Protein AF-A0A6J6LDH5-F1 (afdb_monomer)

Sequence (82 aa):
MIGDTVGDPFKDTAGPAINPLIKVMNLVALLIAPAVVSLSIGTDANTGLRWGGAALAALIVIISVVISKRRPIAVGDMPANV

pLDDT: mean 75.4, std 11.81, range [50.03, 94.56]

InterPro domains:
  IPR004131 Pyrophosphate-energised proton pump [PF03030] (2-32)

Mean predicted aligned error: 12.95 Å

Foldseek 3Di:
DVCCVVCCCVPPPVVVVPVVVVVVVVVVCVVVVVVLVVVQDDDDDDPVVVVVSVVVSVVVVVVVVVVVVPDPPPPDDDDPDD

Secondary structure (DSSP, 8-state):
-HHHHTTHIIIIIIHHHHHHHHHHHHHHHHHHHHHHHHHH----S-HHHHHHHHHHHHHHHHHHHHHHTTS-----------

Radius of gyration: 21.86 Å; Cα contacts (8 Å, |Δi|>4): 6; chains: 1; bounding box: 45×16×64 Å

Organism: NCBI:txid449393

Structure (mmCIF, N/CA/C/O backbone):
data_AF-A0A6J6LDH5-F1
#
_entry.id   AF-A0A6J6LDH5-F1
#
loop_
_atom_site.group_PDB
_atom_site.id
_atom_site.type_symbol
_atom_site.label_atom_id
_atom_site.label_alt_id
_atom_site.label_comp_id
_atom_site.label_asym_id
_atom_site.label_entity_id
_atom_site.label_seq_id
_atom_site.pdbx_PDB_ins_code
_atom_site.Cartn_x
_atom_site.Cartn_y
_atom_site.Cartn_z
_atom_site.occupancy
_atom_site.B_iso_or_equiv
_atom_site.auth_seq_id
_atom_site.auth_comp_id
_atom_site.auth_asym_id
_atom_site.auth_atom_id
_atom_site.pdbx_PDB_model_num
ATOM 1 N N . MET A 1 1 ? 25.716 -9.206 -32.025 1.00 58.66 1 MET A N 1
ATOM 2 C CA . MET A 1 1 ? 25.444 -7.754 -31.999 1.00 58.66 1 MET A CA 1
ATOM 3 C C . MET A 1 1 ? 24.011 -7.440 -31.595 1.00 58.66 1 MET A C 1
ATOM 5 O O . MET A 1 1 ? 23.850 -6.769 -30.594 1.00 58.66 1 MET A O 1
ATOM 9 N N . ILE A 1 2 ? 22.981 -7.980 -32.264 1.00 72.19 2 ILE A N 1
ATOM 10 C CA . ILE A 1 2 ? 21.566 -7.701 -31.920 1.00 72.19 2 ILE A CA 1
ATOM 11 C C . ILE A 1 2 ? 21.219 -8.00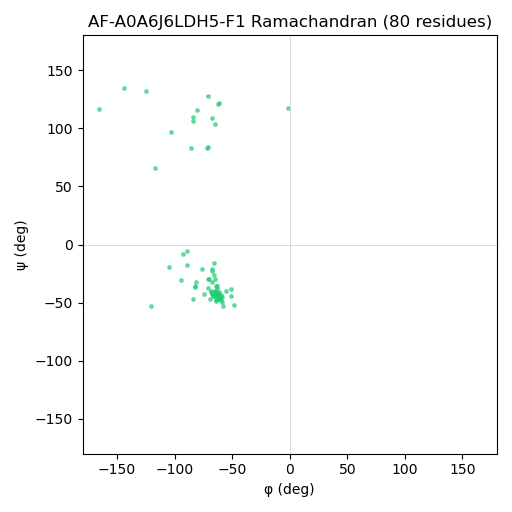5 -30.449 1.00 72.19 2 ILE A C 1
ATOM 13 O O . ILE A 1 2 ? 20.524 -7.223 -29.817 1.00 72.19 2 ILE A O 1
ATOM 17 N N . GLY A 1 3 ? 21.749 -9.099 -29.885 1.00 74.12 3 GLY A N 1
ATOM 18 C CA . GLY A 1 3 ? 21.516 -9.488 -28.485 1.00 74.12 3 GLY A CA 1
ATOM 19 C C . GLY A 1 3 ? 22.131 -8.562 -27.425 1.00 74.12 3 GLY A C 1
ATOM 20 O O . GLY A 1 3 ? 21.673 -8.566 -26.290 1.00 74.12 3 GLY A O 1
ATOM 21 N N . ASP A 1 4 ? 23.139 -7.765 -27.789 1.00 80.12 4 ASP A N 1
ATOM 22 C CA . ASP A 1 4 ? 23.785 -6.810 -26.877 1.00 80.12 4 ASP A CA 1
ATOM 23 C C . ASP A 1 4 ? 22.977 -5.504 -26.838 1.00 80.12 4 ASP A C 1
ATOM 25 O O . ASP A 1 4 ? 22.532 -5.071 -25.783 1.00 80.12 4 ASP A O 1
ATOM 29 N N . THR A 1 5 ? 22.590 -4.989 -28.012 1.00 75.94 5 THR A N 1
ATOM 30 C CA . THR A 1 5 ? 21.786 -3.762 -28.151 1.00 75.94 5 THR A CA 1
ATOM 31 C C . THR A 1 5 ? 20.364 -3.868 -27.589 1.00 75.94 5 THR A C 1
ATOM 33 O O . THR A 1 5 ? 19.785 -2.859 -27.201 1.00 75.94 5 THR A O 1
ATOM 36 N N . VAL A 1 6 ? 19.785 -5.075 -27.534 1.00 76.31 6 VAL A N 1
ATOM 37 C CA . VAL A 1 6 ? 18.491 -5.316 -26.858 1.00 76.31 6 VAL A CA 1
ATOM 38 C C . VAL A 1 6 ? 18.654 -5.670 -25.376 1.00 76.31 6 VAL A C 1
ATOM 40 O O . VAL A 1 6 ? 17.686 -5.592 -24.623 1.00 76.31 6 VAL A O 1
ATOM 43 N N . GLY A 1 7 ? 19.856 -6.074 -24.954 1.00 78.19 7 GLY A N 1
ATOM 44 C CA . GLY A 1 7 ? 20.153 -6.557 -23.604 1.00 78.19 7 GLY A CA 1
ATOM 45 C C . GLY A 1 7 ? 20.671 -5.475 -22.655 1.00 78.19 7 GLY A C 1
ATOM 46 O O . GLY A 1 7 ? 20.368 -5.539 -21.462 1.00 78.19 7 GLY A O 1
ATOM 47 N N . ASP A 1 8 ? 21.380 -4.466 -23.172 1.00 87.31 8 ASP A N 1
ATOM 48 C CA . ASP A 1 8 ? 21.898 -3.308 -22.421 1.00 87.31 8 ASP A CA 1
ATOM 49 C C . ASP A 1 8 ? 20.830 -2.604 -21.561 1.00 87.31 8 ASP A C 1
ATOM 51 O O . ASP A 1 8 ? 21.075 -2.364 -20.375 1.00 87.31 8 ASP A O 1
ATOM 55 N N . PRO A 1 9 ? 19.597 -2.355 -22.051 1.00 81.50 9 PRO A N 1
ATOM 56 C CA . PRO A 1 9 ? 18.570 -1.710 -21.232 1.00 81.50 9 PRO A CA 1
ATOM 57 C C . PRO A 1 9 ? 18.153 -2.560 -20.021 1.00 81.50 9 PRO A C 1
ATOM 59 O O . PRO A 1 9 ? 17.883 -2.055 -18.931 1.00 81.50 9 PRO A O 1
ATOM 62 N N . PHE A 1 10 ? 18.106 -3.883 -20.174 1.00 76.06 10 PHE A N 1
ATOM 63 C CA . PHE A 1 10 ? 17.655 -4.767 -19.101 1.00 76.06 10 PHE A CA 1
ATOM 64 C C . PHE A 1 10 ? 18.758 -5.077 -18.095 1.00 76.06 10 PHE A C 1
ATOM 66 O O . PHE A 1 10 ? 18.477 -5.154 -16.897 1.00 76.06 10 PHE A O 1
ATOM 73 N N . LYS A 1 11 ? 20.000 -5.229 -18.560 1.00 76.19 11 LYS A N 1
ATOM 74 C CA . LYS A 1 11 ? 21.134 -5.574 -17.699 1.00 76.19 11 LYS A CA 1
ATOM 75 C C . LYS A 1 11 ? 21.719 -4.350 -16.980 1.00 76.19 11 LYS A C 1
ATOM 77 O O . LYS A 1 11 ? 22.041 -4.468 -15.801 1.00 76.19 11 LYS A O 1
ATOM 82 N N . ASP A 1 12 ? 21.747 -3.177 -17.622 1.00 86.69 12 ASP A N 1
ATOM 83 C CA . ASP A 1 12 ? 22.456 -2.003 -17.088 1.00 86.69 12 ASP A CA 1
ATOM 84 C C . ASP A 1 12 ? 21.536 -0.922 -16.500 1.00 86.69 12 ASP A C 1
ATOM 86 O O . ASP A 1 12 ? 21.986 -0.113 -15.689 1.00 86.69 12 ASP A O 1
ATOM 90 N N . THR A 1 13 ? 20.242 -0.899 -16.846 1.00 79.56 13 THR A N 1
ATOM 91 C CA . THR A 1 13 ? 19.295 0.115 -16.331 1.00 79.56 13 THR A CA 1
ATOM 92 C C . THR A 1 13 ? 18.119 -0.482 -15.561 1.00 79.56 13 THR A C 1
ATOM 94 O O . THR A 1 13 ? 17.906 -0.106 -14.407 1.00 79.56 13 THR A O 1
ATOM 97 N N . ALA A 1 14 ? 17.378 -1.441 -16.121 1.00 79.69 14 ALA A N 1
ATOM 98 C CA . ALA A 1 14 ? 16.213 -2.013 -15.434 1.00 79.69 14 ALA A CA 1
ATOM 99 C C . ALA A 1 14 ? 16.596 -2.970 -14.288 1.00 79.69 14 ALA A C 1
ATOM 101 O O . ALA A 1 14 ? 16.018 -2.894 -13.203 1.00 79.69 14 ALA A O 1
ATOM 102 N N . GLY A 1 15 ? 17.591 -3.838 -14.494 1.00 82.38 15 GLY A N 1
ATOM 103 C CA . GLY A 1 15 ? 18.059 -4.803 -13.493 1.00 82.38 15 GLY A CA 1
ATOM 104 C C . GLY A 1 15 ? 18.524 -4.143 -12.188 1.00 82.38 15 GLY A C 1
ATOM 105 O O . GLY A 1 15 ? 17.993 -4.476 -11.123 1.00 82.38 15 GLY A O 1
ATOM 106 N N . PRO A 1 16 ? 19.441 -3.156 -12.238 1.00 86.50 16 PRO A N 1
ATOM 107 C CA . PRO A 1 16 ? 19.886 -2.440 -11.043 1.00 86.50 16 PRO A CA 1
ATOM 108 C C . PRO A 1 16 ? 18.778 -1.620 -10.361 1.00 86.50 16 PRO A C 1
ATOM 110 O O . PRO A 1 16 ? 18.799 -1.468 -9.138 1.00 86.50 16 PRO A O 1
ATOM 113 N N . ALA A 1 17 ? 17.789 -1.120 -11.112 1.00 86.06 17 ALA A N 1
ATOM 114 C CA . ALA A 1 17 ? 16.724 -0.256 -10.591 1.00 86.06 17 ALA A CA 1
ATOM 115 C C . ALA A 1 17 ? 15.633 -0.994 -9.788 1.00 86.06 17 ALA A C 1
ATOM 117 O O . ALA A 1 17 ? 14.959 -0.375 -8.958 1.00 86.06 17 ALA A O 1
ATOM 118 N N . ILE A 1 18 ? 15.469 -2.311 -9.967 1.00 91.19 18 ILE A N 1
ATOM 119 C CA . ILE A 1 18 ? 14.417 -3.081 -9.276 1.00 91.19 18 ILE A CA 1
ATOM 120 C C . ILE A 1 18 ? 14.660 -3.186 -7.762 1.00 91.19 18 ILE A C 1
ATOM 122 O O . ILE A 1 18 ? 13.720 -3.052 -6.976 1.00 91.19 18 ILE A O 1
ATOM 126 N N . ASN A 1 19 ? 15.905 -3.391 -7.325 1.00 88.56 19 ASN A N 1
ATOM 127 C CA . ASN A 1 19 ? 16.220 -3.556 -5.900 1.00 88.56 19 ASN A CA 1
ATOM 128 C C . ASN A 1 19 ? 15.915 -2.281 -5.072 1.00 88.56 19 ASN A C 1
ATOM 130 O O . ASN A 1 19 ? 15.257 -2.381 -4.032 1.00 88.56 19 ASN A O 1
ATOM 134 N N . PRO A 1 20 ? 16.289 -1.069 -5.528 1.00 91.06 20 PRO A N 1
ATOM 135 C CA . PRO A 1 20 ? 15.842 0.177 -4.911 1.00 91.06 20 PRO A CA 1
ATOM 136 C C . PRO A 1 20 ? 14.326 0.382 -4.958 1.00 91.06 20 PRO A C 1
ATOM 138 O O . PRO A 1 20 ? 13.753 0.769 -3.942 1.00 91.06 20 PRO A O 1
ATOM 141 N N . LEU A 1 21 ? 13.660 0.097 -6.084 1.00 91.19 21 LEU A N 1
ATOM 142 C CA . LEU A 1 21 ? 12.208 0.279 -6.210 1.00 91.19 21 LEU A CA 1
ATOM 143 C C . LEU A 1 21 ? 11.440 -0.544 -5.174 1.00 91.19 21 LEU A C 1
ATOM 145 O O . LEU A 1 21 ? 10.619 0.002 -4.439 1.00 91.19 21 LEU A O 1
ATOM 149 N N . ILE A 1 22 ? 11.754 -1.835 -5.053 1.00 91.94 22 ILE A N 1
ATOM 150 C CA . ILE A 1 22 ? 11.119 -2.714 -4.061 1.00 91.94 22 ILE A CA 1
ATOM 151 C C . IL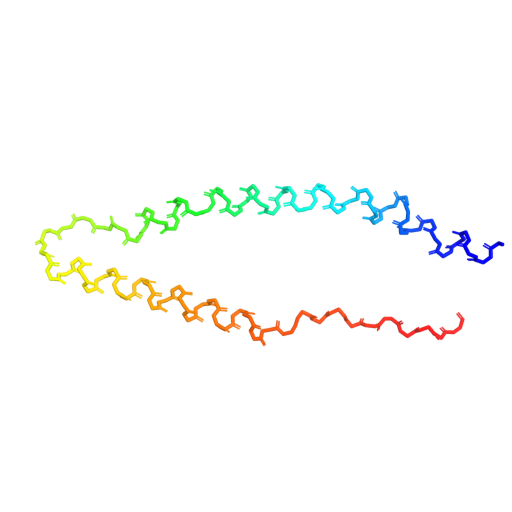E A 1 22 ? 11.409 -2.218 -2.639 1.00 91.94 22 ILE A C 1
ATOM 153 O O . ILE A 1 22 ? 10.514 -2.193 -1.792 1.00 91.94 22 ILE A O 1
ATOM 157 N N . LYS A 1 23 ? 12.640 -1.770 -2.372 1.00 91.44 23 LYS A N 1
ATOM 158 C CA . LYS A 1 23 ? 13.039 -1.259 -1.055 1.00 91.44 23 LYS A CA 1
ATOM 159 C C . LYS A 1 23 ? 12.292 0.019 -0.673 1.00 91.44 23 LYS A C 1
ATOM 161 O O . LYS A 1 23 ? 11.828 0.125 0.461 1.00 91.44 23 LYS A O 1
ATOM 166 N N . VAL A 1 24 ? 12.144 0.963 -1.600 1.00 94.56 24 VAL A N 1
ATOM 167 C CA . VAL A 1 24 ? 11.405 2.212 -1.370 1.00 94.56 24 VAL A CA 1
ATOM 168 C C . VAL A 1 24 ? 9.917 1.922 -1.200 1.00 94.56 24 VAL A C 1
ATOM 170 O O . VAL A 1 24 ? 9.311 2.443 -0.269 1.00 94.56 24 VAL A O 1
ATOM 173 N N . MET A 1 25 ? 9.333 1.042 -2.020 1.00 94.12 25 MET A N 1
ATOM 174 C CA . MET A 1 25 ? 7.923 0.664 -1.872 1.00 94.12 25 MET A CA 1
ATOM 175 C C . MET A 1 25 ? 7.642 -0.006 -0.522 1.00 94.12 25 MET A C 1
ATOM 177 O O . MET A 1 25 ? 6.667 0.348 0.139 1.00 94.12 25 MET A O 1
ATOM 181 N N . ASN A 1 26 ? 8.514 -0.911 -0.064 1.00 92.56 26 ASN A N 1
ATOM 182 C CA . ASN A 1 26 ? 8.371 -1.537 1.252 1.00 92.56 26 ASN A CA 1
ATOM 183 C C . ASN A 1 26 ? 8.521 -0.520 2.398 1.00 92.56 26 ASN A C 1
ATOM 185 O O . ASN A 1 26 ? 7.750 -0.538 3.354 1.00 92.56 26 ASN A O 1
ATOM 189 N N . LEU A 1 27 ? 9.475 0.408 2.287 1.00 93.19 27 LEU A N 1
ATOM 190 C CA . LEU A 1 27 ? 9.676 1.471 3.274 1.00 93.19 27 LEU A CA 1
ATOM 191 C C . LEU A 1 27 ? 8.445 2.385 3.367 1.00 93.19 27 LEU A C 1
ATOM 193 O O . LEU A 1 27 ? 7.962 2.651 4.465 1.00 93.19 27 LEU A O 1
ATOM 197 N N . VAL A 1 28 ? 7.900 2.821 2.229 1.00 92.81 28 VAL A N 1
ATOM 198 C CA . VAL A 1 28 ? 6.692 3.661 2.184 1.00 92.81 28 VAL A CA 1
ATOM 199 C C . VAL A 1 28 ? 5.490 2.927 2.787 1.00 92.81 28 VAL A C 1
ATOM 201 O O . VAL A 1 28 ? 4.760 3.514 3.587 1.00 92.81 28 VAL A O 1
ATOM 204 N N . ALA A 1 29 ? 5.310 1.638 2.481 1.00 90.00 29 ALA A N 1
ATOM 205 C CA . ALA A 1 29 ? 4.238 0.827 3.062 1.00 90.00 29 ALA A CA 1
ATOM 206 C C . ALA A 1 29 ? 4.342 0.737 4.595 1.00 90.00 29 ALA A C 1
ATOM 208 O O . ALA A 1 29 ? 3.344 0.920 5.295 1.00 90.00 29 ALA A O 1
ATOM 209 N N . LEU A 1 30 ? 5.551 0.518 5.119 1.00 88.06 30 LEU A N 1
ATOM 210 C CA . LEU A 1 30 ? 5.805 0.442 6.559 1.00 88.06 30 LEU A CA 1
ATOM 211 C C . LEU A 1 30 ? 5.607 1.783 7.279 1.00 88.06 30 LEU A C 1
ATOM 213 O O . LEU A 1 30 ? 5.173 1.781 8.427 1.00 88.06 30 LEU A O 1
ATOM 217 N N . LEU A 1 31 ? 5.874 2.918 6.626 1.00 88.31 31 LEU A N 1
ATOM 218 C CA . LEU A 1 31 ? 5.618 4.246 7.199 1.00 88.31 31 LEU A CA 1
ATOM 219 C C . LEU A 1 31 ? 4.122 4.577 7.281 1.00 88.31 31 LEU A C 1
ATOM 221 O O . LEU A 1 31 ? 3.676 5.198 8.246 1.00 88.31 31 LEU A O 1
ATOM 225 N N . ILE A 1 32 ? 3.338 4.167 6.282 1.00 84.00 32 ILE A N 1
ATOM 226 C CA . ILE A 1 32 ? 1.904 4.482 6.204 1.00 84.00 32 ILE A CA 1
ATOM 227 C C . ILE A 1 32 ? 1.071 3.537 7.082 1.00 84.00 32 ILE A C 1
ATOM 229 O O . ILE A 1 32 ? 0.067 3.961 7.656 1.00 84.00 32 ILE A O 1
ATOM 233 N N . ALA A 1 33 ? 1.495 2.279 7.245 1.00 83.38 33 ALA A N 1
ATOM 234 C CA . ALA A 1 33 ? 0.800 1.282 8.061 1.00 83.38 33 ALA A CA 1
ATOM 235 C C . ALA A 1 33 ? 0.405 1.772 9.479 1.00 83.38 33 ALA A C 1
ATOM 237 O O . ALA A 1 33 ? -0.780 1.690 9.812 1.00 83.38 33 ALA A O 1
ATOM 238 N N . PRO A 1 34 ? 1.305 2.331 10.314 1.00 76.62 34 PRO A N 1
ATOM 239 C CA . PRO A 1 34 ? 0.943 2.805 11.651 1.00 76.62 34 PRO A CA 1
ATOM 240 C C . PRO A 1 34 ? 0.054 4.054 11.635 1.00 76.62 34 PRO A C 1
ATOM 242 O O . PRO A 1 34 ? -0.767 4.216 12.537 1.00 76.62 34 PRO A O 1
ATOM 245 N N . ALA A 1 35 ? 0.165 4.920 10.622 1.00 78.38 35 ALA A N 1
ATOM 246 C CA . ALA A 1 35 ? -0.702 6.092 10.480 1.00 78.38 35 ALA A CA 1
ATOM 247 C C . ALA A 1 35 ? -2.155 5.678 10.195 1.00 78.38 35 ALA A 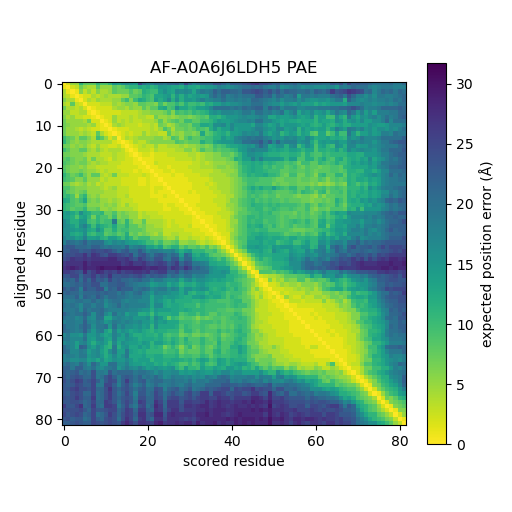C 1
ATOM 249 O O . ALA A 1 35 ? -3.085 6.185 10.821 1.00 78.38 35 ALA A O 1
ATOM 250 N N . VAL A 1 36 ? -2.341 4.693 9.311 1.00 72.62 36 VAL A N 1
ATOM 251 C CA . VAL A 1 36 ? -3.655 4.108 9.002 1.00 72.62 36 VAL A CA 1
ATOM 252 C C . VAL A 1 36 ? -4.241 3.391 10.218 1.00 72.62 36 VAL A C 1
ATOM 254 O O . VAL A 1 36 ? -5.425 3.549 10.507 1.00 72.62 36 VAL A O 1
ATOM 257 N N . VAL A 1 37 ? -3.418 2.648 10.965 1.00 70.31 37 VAL A N 1
ATOM 258 C CA . VAL A 1 37 ? -3.857 1.988 12.203 1.00 70.31 37 VAL A CA 1
ATOM 259 C C . VAL A 1 37 ? -4.267 3.028 13.245 1.00 70.31 37 VAL A C 1
ATOM 261 O O . VAL A 1 37 ? -5.366 2.928 13.774 1.00 70.31 37 VAL A O 1
ATOM 264 N N . SER A 1 38 ? -3.462 4.066 13.482 1.00 64.69 38 SER A N 1
ATOM 265 C CA . SER A 1 38 ? -3.735 5.089 14.507 1.00 64.69 38 SER A CA 1
ATOM 266 C C . SER A 1 38 ? -5.015 5.889 14.234 1.00 64.69 38 SER A C 1
ATOM 268 O O . SER A 1 38 ? -5.753 6.197 15.164 1.00 64.69 38 SER A O 1
ATOM 270 N N . LEU A 1 39 ? -5.327 6.166 12.964 1.00 63.56 39 LEU A N 1
ATOM 271 C CA . LEU A 1 39 ? -6.593 6.789 12.553 1.00 63.56 39 LEU A CA 1
ATOM 272 C C . LEU A 1 39 ? -7.818 5.881 12.771 1.00 63.56 39 LEU A C 1
ATOM 274 O O . LEU A 1 39 ? -8.933 6.382 12.892 1.00 63.56 39 LEU A O 1
ATO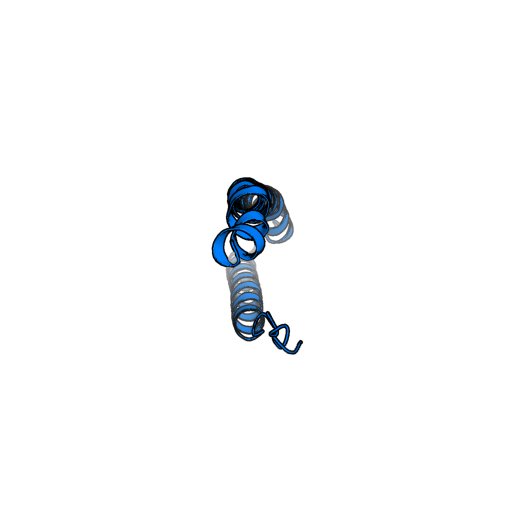M 278 N N . SER A 1 40 ? -7.633 4.559 12.834 1.00 59.34 40 SER A N 1
ATOM 279 C CA . SER A 1 40 ? -8.725 3.585 12.952 1.00 59.34 40 SER A CA 1
ATOM 280 C C . SER A 1 40 ? -9.069 3.183 14.397 1.00 59.34 40 SER A C 1
ATOM 282 O O . SER A 1 40 ? -10.071 2.497 14.601 1.00 59.34 40 SER A O 1
ATOM 284 N N . ILE A 1 41 ? -8.282 3.592 15.400 1.00 58.41 41 ILE A N 1
ATOM 285 C CA . ILE A 1 41 ? -8.476 3.277 16.833 1.00 58.41 41 ILE A CA 1
ATOM 286 C C . ILE A 1 41 ? -8.741 4.558 17.647 1.00 58.41 41 ILE A C 1
ATOM 288 O O . ILE A 1 41 ? -7.964 4.960 18.508 1.00 58.41 41 ILE A O 1
ATOM 292 N N . GLY A 1 42 ? -9.878 5.208 17.380 1.00 57.59 42 GLY A N 1
ATOM 293 C CA . GLY A 1 42 ? -10.452 6.225 18.268 1.00 57.59 42 GLY A CA 1
ATOM 294 C C . GLY A 1 42 ? -11.011 5.576 19.538 1.00 57.59 42 GLY A C 1
ATOM 295 O O . GLY A 1 42 ? -11.749 4.592 19.471 1.00 57.59 42 GLY A O 1
ATOM 296 N N . THR A 1 43 ? -10.606 6.084 20.700 1.00 63.19 43 THR A N 1
ATOM 297 C CA . THR A 1 43 ? -10.795 5.447 22.008 1.00 63.19 43 THR A CA 1
ATOM 298 C C . THR A 1 43 ? -11.941 6.115 22.756 1.00 63.19 43 THR A C 1
ATOM 300 O O . THR A 1 43 ? -11.688 7.107 23.413 1.00 63.19 43 THR A O 1
ATOM 303 N N . ASP A 1 44 ? -13.156 5.558 22.711 1.00 54.97 44 ASP A N 1
ATOM 304 C CA . ASP A 1 44 ? -14.205 5.889 23.686 1.00 54.97 44 ASP A CA 1
ATOM 305 C C . ASP A 1 44 ? -15.065 4.661 24.032 1.00 54.97 44 ASP A C 1
ATOM 307 O O . ASP A 1 44 ? -15.407 3.821 23.196 1.00 54.97 44 ASP A O 1
ATOM 311 N N . ALA A 1 45 ? -15.307 4.503 25.330 1.00 60.94 45 ALA A N 1
ATOM 312 C CA . ALA A 1 45 ? -15.647 3.266 26.016 1.00 60.94 45 ALA A CA 1
ATOM 313 C C . ALA A 1 45 ? -17.024 2.677 25.652 1.00 60.94 45 ALA A C 1
ATOM 315 O O . ALA A 1 45 ? -18.045 3.174 26.103 1.00 60.94 45 ALA A O 1
ATOM 31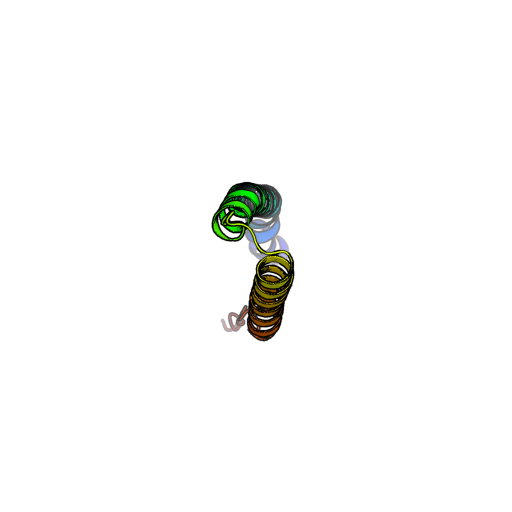6 N N . ASN A 1 46 ? -17.041 1.562 24.909 1.00 59.38 46 ASN A N 1
ATOM 317 C CA . ASN A 1 46 ? -18.098 0.537 24.908 1.00 59.38 46 ASN A CA 1
ATOM 318 C C . ASN A 1 46 ? -17.559 -0.721 24.208 1.00 59.38 46 ASN A C 1
ATOM 320 O O . ASN A 1 46 ? -17.247 -0.675 23.018 1.00 59.38 46 ASN A O 1
ATOM 324 N N . THR A 1 47 ? -17.448 -1.857 24.908 1.00 66.25 47 THR A N 1
ATOM 325 C CA . THR A 1 47 ? -16.942 -3.124 24.335 1.00 66.25 47 THR A CA 1
ATOM 326 C C . THR A 1 47 ? -17.663 -3.484 23.030 1.00 66.25 47 THR A C 1
ATOM 328 O O . THR A 1 47 ? -17.014 -3.870 22.064 1.00 66.25 47 THR A O 1
ATOM 331 N N . GLY A 1 48 ? -18.978 -3.244 22.945 1.00 64.75 48 GLY A N 1
ATOM 332 C CA . GLY A 1 48 ? -19.760 -3.458 21.721 1.00 64.75 48 GLY A CA 1
ATOM 333 C C . GLY A 1 48 ? -19.377 -2.540 20.553 1.00 64.75 48 GLY A C 1
ATOM 334 O O . GLY A 1 48 ? -19.263 -3.005 19.421 1.00 64.75 48 GLY A O 1
ATOM 335 N N . LEU A 1 49 ? -19.100 -1.259 20.814 1.00 65.69 49 LEU A N 1
ATOM 336 C CA . LEU A 1 49 ? -18.704 -0.304 19.774 1.00 65.69 49 LEU A CA 1
ATOM 337 C C . LEU A 1 49 ? -17.286 -0.594 19.251 1.00 65.69 49 LEU A C 1
ATOM 339 O O . LEU A 1 49 ? -17.013 -0.395 18.070 1.00 65.69 49 LEU A O 1
ATOM 343 N N . ARG A 1 50 ? -16.406 -1.152 20.097 1.00 66.62 50 ARG A N 1
ATOM 344 C CA . ARG A 1 50 ? -15.052 -1.588 19.706 1.00 66.62 50 ARG A CA 1
ATOM 345 C C . ARG A 1 50 ? -15.081 -2.800 18.778 1.00 66.62 50 ARG A C 1
ATOM 347 O O . ARG A 1 50 ? -14.416 -2.772 17.748 1.00 66.62 50 ARG A O 1
ATOM 354 N N . TRP A 1 51 ? -15.868 -3.830 19.102 1.00 73.75 51 TRP A N 1
ATOM 355 C CA . TRP A 1 51 ? -16.047 -4.980 18.204 1.00 73.75 51 TRP A CA 1
ATOM 356 C C . TRP A 1 51 ? -16.718 -4.568 16.885 1.00 73.75 51 TRP A C 1
ATOM 358 O O . TRP A 1 51 ? -16.294 -5.023 15.825 1.00 73.75 51 TRP A O 1
ATOM 368 N N . GLY A 1 52 ? -17.691 -3.649 16.929 1.00 74.56 52 GLY A N 1
ATOM 369 C CA . GLY A 1 52 ? -18.328 -3.096 15.729 1.00 74.56 52 GLY A CA 1
ATOM 370 C C . GLY A 1 52 ? -17.366 -2.303 14.836 1.00 74.56 52 GLY A C 1
ATOM 371 O O . GLY A 1 52 ? -17.287 -2.560 13.636 1.00 74.56 52 GLY A O 1
ATOM 372 N N . GLY A 1 53 ? -16.588 -1.384 15.416 1.00 73.88 53 GLY A N 1
ATOM 373 C CA . GLY A 1 53 ? -15.597 -0.588 14.687 1.00 73.88 53 GLY A CA 1
ATOM 374 C C . GLY A 1 53 ? -14.462 -1.435 14.109 1.00 73.88 53 GLY A C 1
ATOM 375 O O . GLY A 1 53 ? -14.090 -1.255 12.951 1.00 73.88 53 GLY A O 1
ATOM 376 N N . ALA A 1 54 ? -13.970 -2.418 14.869 1.00 74.00 54 ALA A N 1
ATOM 377 C CA . ALA A 1 54 ? -12.951 -3.354 14.398 1.00 74.00 54 ALA A CA 1
ATOM 378 C C . ALA A 1 54 ? -13.452 -4.216 13.227 1.00 74.00 54 ALA A C 1
ATOM 380 O O . ALA A 1 54 ? -12.733 -4.389 12.243 1.00 74.00 54 ALA A O 1
ATOM 381 N N . ALA A 1 55 ? -14.693 -4.712 13.293 1.00 79.56 55 ALA A N 1
ATOM 382 C CA . ALA A 1 55 ? -15.300 -5.474 12.204 1.00 79.56 55 ALA A CA 1
ATOM 383 C C . ALA A 1 55 ? -15.493 -4.620 10.940 1.00 79.56 55 ALA A C 1
ATOM 385 O O . ALA A 1 55 ? -15.195 -5.081 9.838 1.00 79.56 55 ALA A O 1
ATOM 386 N N . LEU A 1 56 ? -15.929 -3.365 11.090 1.00 80.38 56 LEU A N 1
ATOM 387 C CA . LEU A 1 56 ? -16.088 -2.435 9.972 1.00 80.38 56 LEU A CA 1
ATOM 388 C C . LEU A 1 56 ? -14.741 -2.078 9.327 1.00 80.38 56 LEU A C 1
ATOM 390 O O . LEU A 1 56 ? -14.624 -2.106 8.104 1.00 80.38 56 LEU A O 1
ATOM 394 N N . ALA A 1 57 ? -13.711 -1.799 10.129 1.00 77.75 57 ALA A N 1
ATOM 395 C CA . ALA A 1 57 ? -12.364 -1.526 9.634 1.00 77.75 57 ALA A CA 1
ATOM 396 C C . ALA A 1 57 ? -11.784 -2.736 8.884 1.00 77.75 57 ALA A C 1
ATOM 398 O O . ALA A 1 57 ? -11.264 -2.590 7.776 1.00 77.75 57 ALA A O 1
ATOM 399 N N . ALA A 1 58 ? -11.944 -3.944 9.435 1.00 80.12 58 ALA A N 1
ATOM 400 C CA . ALA A 1 58 ? -11.552 -5.179 8.763 1.00 80.12 58 ALA A CA 1
ATOM 401 C C . ALA A 1 58 ? -12.300 -5.360 7.432 1.00 80.12 58 ALA A C 1
ATOM 403 O O . ALA A 1 58 ? -11.678 -5.683 6.421 1.00 80.12 58 ALA A O 1
ATOM 404 N N . LEU A 1 59 ? -13.608 -5.086 7.400 1.00 83.12 59 LEU A N 1
ATOM 405 C CA . LEU A 1 59 ? -14.416 -5.148 6.182 1.00 83.12 59 LEU A CA 1
ATOM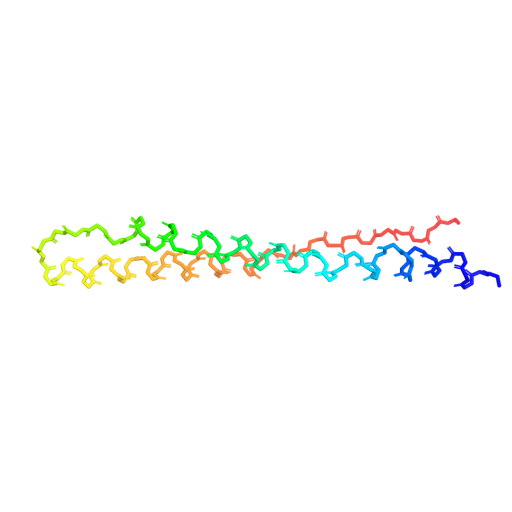 406 C C . LEU A 1 59 ? -13.907 -4.166 5.115 1.00 83.12 59 LEU A C 1
ATOM 408 O O . LEU A 1 59 ? -13.731 -4.559 3.964 1.00 83.12 59 LEU A O 1
ATOM 412 N N . ILE A 1 60 ? -13.619 -2.915 5.489 1.00 84.94 60 ILE A N 1
ATOM 413 C CA . ILE A 1 60 ? -13.088 -1.888 4.579 1.00 84.94 60 ILE A CA 1
ATOM 414 C C . ILE A 1 60 ? -11.743 -2.327 3.993 1.00 84.94 60 ILE A C 1
ATOM 416 O O . ILE A 1 60 ? -11.547 -2.235 2.780 1.00 84.94 60 ILE A O 1
ATOM 420 N N . VAL A 1 61 ? -10.832 -2.845 4.823 1.00 82.88 61 VAL A N 1
ATOM 421 C CA . VAL A 1 61 ? -9.526 -3.344 4.365 1.00 82.88 61 VAL A CA 1
ATOM 422 C C . VAL A 1 61 ? -9.704 -4.520 3.404 1.00 82.88 61 VAL A C 1
ATOM 424 O O . VAL A 1 61 ? -9.120 -4.512 2.321 1.00 82.88 61 VAL A O 1
ATOM 427 N N . ILE A 1 62 ? -10.546 -5.498 3.746 1.00 83.38 62 ILE A N 1
ATOM 428 C CA . ILE A 1 62 ? -10.825 -6.662 2.893 1.00 83.38 62 ILE A CA 1
ATOM 429 C C . ILE A 1 62 ? -11.401 -6.215 1.545 1.00 83.38 62 ILE A C 1
ATOM 431 O O . ILE A 1 62 ? -10.910 -6.642 0.500 1.00 83.38 62 ILE A O 1
ATOM 435 N N . ILE A 1 63 ? -12.397 -5.324 1.545 1.00 84.12 63 ILE A N 1
ATOM 436 C CA . ILE A 1 63 ? -13.016 -4.793 0.322 1.00 84.12 63 ILE A CA 1
ATOM 437 C C . ILE A 1 63 ? -11.982 -4.044 -0.526 1.00 84.12 63 ILE A C 1
ATOM 439 O O . ILE A 1 63 ? -11.888 -4.285 -1.732 1.00 84.12 63 ILE A O 1
ATOM 443 N N . SER A 1 64 ? -11.171 -3.184 0.095 1.00 80.19 64 SER A N 1
ATOM 444 C CA . SER A 1 64 ? -10.114 -2.428 -0.583 1.00 80.19 64 SER A CA 1
ATOM 445 C C . SER A 1 64 ? -9.105 -3.357 -1.271 1.00 80.19 64 SER A C 1
ATOM 447 O O . SER A 1 64 ? -8.794 -3.186 -2.453 1.00 80.19 64 SER A O 1
ATOM 449 N N . VAL A 1 65 ? -8.668 -4.418 -0.583 1.00 81.38 65 VAL A N 1
ATOM 450 C CA . VAL A 1 65 ? -7.743 -5.423 -1.133 1.00 81.38 65 VAL A CA 1
ATOM 451 C C . VAL A 1 65 ? -8.386 -6.223 -2.268 1.00 81.38 65 VAL A C 1
ATOM 453 O O . VAL A 1 65 ? -7.757 -6.415 -3.310 1.00 81.38 65 VAL A O 1
ATOM 456 N N . VAL A 1 66 ? -9.639 -6.664 -2.114 1.00 85.62 66 VAL A N 1
ATOM 457 C CA . VAL A 1 66 ? -10.353 -7.442 -3.142 1.00 85.62 66 VAL A CA 1
ATOM 458 C C . VAL A 1 66 ? -10.549 -6.629 -4.421 1.00 85.62 66 VAL A C 1
ATOM 460 O O . VAL A 1 66 ? -10.354 -7.163 -5.513 1.00 85.62 66 VAL A O 1
ATOM 463 N N . ILE A 1 67 ? -10.902 -5.346 -4.311 1.00 85.81 67 ILE A N 1
ATOM 464 C CA . ILE A 1 67 ? -11.050 -4.455 -5.470 1.00 85.81 67 ILE A CA 1
ATOM 465 C C . ILE A 1 67 ? -9.687 -4.172 -6.113 1.00 85.81 67 ILE A C 1
ATOM 467 O O . ILE A 1 67 ? -9.581 -4.168 -7.339 1.00 85.81 67 ILE A O 1
ATOM 471 N N . SER A 1 68 ? -8.634 -3.980 -5.316 1.00 77.12 68 SER A N 1
ATOM 472 C CA . SER A 1 68 ? -7.283 -3.719 -5.826 1.00 77.12 68 SER A CA 1
ATOM 473 C C . SER A 1 68 ? -6.723 -4.910 -6.610 1.00 77.12 68 SER A C 1
ATOM 475 O O . SER A 1 68 ? -6.232 -4.751 -7.726 1.00 77.12 68 SER A O 1
ATOM 477 N N . LYS A 1 69 ? -6.918 -6.133 -6.099 1.00 72.62 69 LYS A N 1
ATOM 478 C CA . LYS A 1 69 ? -6.482 -7.375 -6.756 1.00 72.62 69 LYS A CA 1
ATOM 479 C C . LYS A 1 69 ? -7.217 -7.655 -8.079 1.00 72.62 69 LYS A C 1
ATOM 481 O O . LYS A 1 69 ? -6.760 -8.479 -8.863 1.00 72.62 69 LYS A O 1
ATOM 486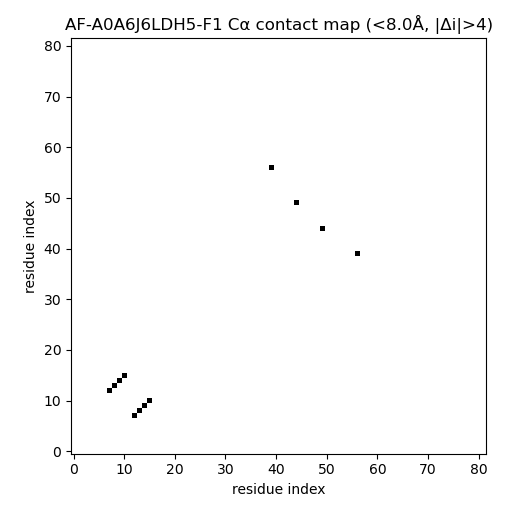 N N . ARG A 1 70 ? -8.347 -6.979 -8.334 1.00 71.38 70 ARG A N 1
ATOM 487 C CA . ARG A 1 70 ? -9.126 -7.076 -9.582 1.00 71.38 70 ARG A CA 1
ATOM 488 C C . ARG A 1 70 ? -8.692 -6.089 -10.664 1.00 71.38 70 ARG A C 1
ATOM 490 O O . ARG A 1 70 ? -9.223 -6.170 -11.766 1.00 71.38 70 ARG A O 1
ATOM 497 N N . ARG A 1 71 ? -7.761 -5.169 -10.391 1.00 67.38 71 ARG A N 1
ATOM 498 C CA . ARG A 1 71 ? 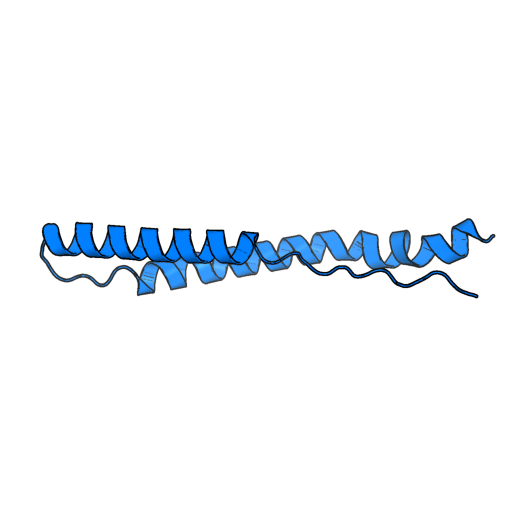-7.198 -4.292 -11.425 1.00 67.38 71 ARG A CA 1
ATOM 499 C C . ARG A 1 71 ? -6.057 -5.045 -12.123 1.00 67.38 71 ARG A C 1
ATOM 501 O O . ARG A 1 71 ? -5.008 -5.206 -11.499 1.00 67.38 71 ARG A O 1
ATOM 508 N N . PRO A 1 72 ? -6.221 -5.537 -13.370 1.00 53.06 72 PRO A N 1
ATOM 509 C CA . PRO A 1 72 ? -5.084 -6.036 -14.128 1.00 53.06 72 PRO A CA 1
ATOM 510 C C . PRO A 1 72 ? -4.116 -4.869 -14.317 1.00 53.06 72 PRO A C 1
ATOM 512 O O . PRO A 1 72 ? -4.491 -3.810 -14.822 1.00 53.06 72 PRO A O 1
ATOM 515 N N . ILE A 1 73 ? -2.884 -5.040 -13.845 1.00 59.66 73 ILE A N 1
ATOM 516 C CA . ILE A 1 73 ? -1.803 -4.096 -14.105 1.00 59.66 73 ILE A CA 1
ATOM 517 C C . ILE A 1 73 ? -1.567 -4.170 -15.613 1.00 59.66 73 ILE A C 1
ATOM 519 O O . ILE A 1 73 ? -1.043 -5.163 -16.112 1.00 59.66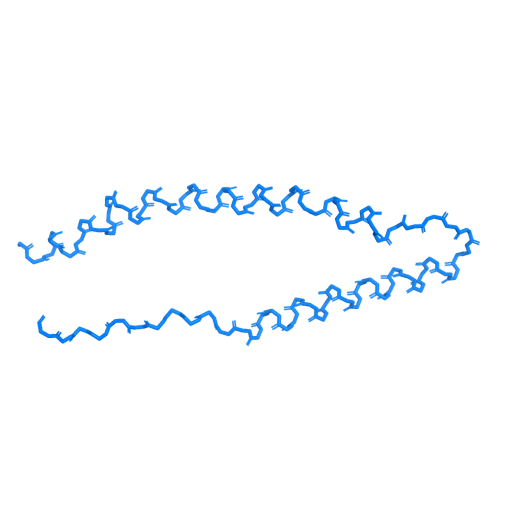 73 ILE A O 1
ATOM 523 N N . ALA A 1 74 ? -2.036 -3.161 -16.346 1.00 61.00 74 ALA A N 1
ATOM 524 C CA . ALA A 1 74 ? -1.847 -3.067 -17.783 1.00 61.00 74 ALA A CA 1
ATOM 525 C C . ALA A 1 74 ? -0.375 -2.739 -18.077 1.00 61.00 74 ALA A C 1
ATOM 527 O O . ALA A 1 74 ? -0.012 -1.583 -18.268 1.00 61.00 74 ALA A O 1
ATOM 528 N N . VAL A 1 75 ? 0.483 -3.760 -18.090 1.00 61.19 75 VAL A N 1
ATOM 529 C CA . VAL A 1 75 ? 1.754 -3.706 -18.822 1.00 61.19 75 VAL A CA 1
ATOM 530 C C . VAL A 1 75 ? 1.416 -4.122 -20.250 1.00 61.19 75 VAL A C 1
ATOM 532 O O . VAL A 1 75 ? 1.445 -5.299 -20.594 1.00 61.19 75 VAL A O 1
ATOM 535 N N . GLY A 1 76 ? 0.937 -3.153 -21.029 1.00 56.25 76 GLY A N 1
ATOM 536 C CA . GLY A 1 76 ? 0.565 -3.342 -22.427 1.00 56.25 76 GLY A CA 1
ATOM 537 C C . GLY A 1 76 ? 1.783 -3.218 -23.336 1.00 56.25 76 GLY A C 1
ATOM 538 O O . GLY A 1 76 ? 2.324 -2.126 -23.477 1.00 56.25 76 GLY A O 1
ATOM 539 N N . ASP A 1 77 ? 2.183 -4.363 -23.890 1.00 63.81 77 ASP A N 1
ATOM 540 C CA . ASP A 1 77 ? 2.922 -4.604 -25.138 1.00 63.81 77 ASP A CA 1
ATOM 541 C C . ASP A 1 77 ? 3.287 -3.370 -25.981 1.00 63.81 77 ASP A C 1
ATOM 543 O O . ASP A 1 77 ? 2.422 -2.717 -26.568 1.00 63.81 77 ASP A O 1
ATOM 547 N N . MET A 1 78 ? 4.592 -3.131 -26.151 1.00 63.31 78 MET A N 1
ATOM 548 C CA . MET A 1 78 ? 5.083 -2.391 -27.313 1.00 63.31 78 MET A CA 1
ATOM 549 C C . MET A 1 78 ? 5.139 -3.367 -28.498 1.00 63.31 78 MET A C 1
ATOM 551 O O . MET A 1 78 ? 5.908 -4.330 -28.431 1.00 63.31 78 MET A O 1
ATOM 555 N N . PRO A 1 79 ? 4.350 -3.168 -29.570 1.00 57.88 79 PRO A N 1
ATOM 556 C CA . PRO A 1 79 ? 4.452 -4.003 -30.754 1.00 57.88 79 PRO A CA 1
ATOM 557 C C . PRO A 1 79 ? 5.846 -3.838 -31.360 1.00 57.88 79 PRO A C 1
ATOM 559 O O . PRO A 1 79 ? 6.262 -2.739 -31.721 1.00 57.88 79 PRO A O 1
ATOM 562 N N . ALA A 1 80 ? 6.568 -4.951 -31.462 1.00 59.94 80 ALA A N 1
ATOM 563 C CA . ALA A 1 80 ? 7.780 -5.043 -32.255 1.00 59.94 80 ALA A CA 1
ATOM 564 C C . ALA A 1 80 ? 7.387 -4.994 -33.737 1.00 59.94 80 ALA A C 1
ATOM 566 O O . ALA A 1 80 ? 7.191 -6.025 -34.381 1.00 59.94 80 ALA A O 1
ATOM 567 N N . ASN A 1 81 ? 7.216 -3.788 -34.272 1.00 55.75 81 ASN A N 1
ATOM 568 C CA . ASN A 1 81 ? 7.222 -3.560 -35.705 1.00 55.75 81 ASN A CA 1
ATOM 569 C C . ASN A 1 81 ? 8.265 -2.495 -36.060 1.00 55.75 81 ASN A C 1
ATOM 571 O O . ASN A 1 81 ? 8.271 -1.409 -35.485 1.00 55.75 81 ASN A O 1
ATOM 575 N N . VAL A 1 82 ? 9.044 -2.857 -37.085 1.00 50.03 82 VAL A N 1
ATOM 576 C CA . VAL A 1 82 ? 10.174 -2.182 -37.751 1.00 50.03 82 VAL A CA 1
ATOM 577 C C . VAL A 1 82 ? 11.549 -2.418 -37.126 1.00 50.03 82 VAL A C 1
ATOM 579 O O . VAL A 1 82 ? 11.848 -1.862 -36.052 1.00 50.03 82 VAL A O 1
#

Solvent-accessible surface area (backbone atoms only — not comparable to full-atom values): 5107 Å² total; per-residue (Å²): 109,73,71,51,76,69,36,49,58,50,65,72,50,51,53,67,47,48,62,58,50,56,51,51,54,51,52,52,51,63,63,46,50,60,56,58,50,59,73,72,62,78,89,74,96,44,76,68,59,51,58,51,52,51,52,51,53,50,48,52,53,53,52,52,50,57,56,54,74,66,56,77,81,82,81,73,80,80,80,92,74,136